Protein AF-A0A9C7SK88-F1 (afdb_monomer)

Nearest PDB structures (foldseek):
  8ahf-assembly1_B-2  TM=8.245E-01  e=4.253E-09  Bacillus anthracis
  9cm8-assembly1_B-2  TM=8.165E-01  e=3.991E-09  Paenibacillus alvei
  1o6c-assembly1_B  TM=8.095E-01  e=1.177E-08  Bacillus subtilis
  1o6c-assembly1_A  TM=8.159E-01  e=3.939E-08  Bacillus subtilis
  3ot5-assembly5_A  TM=7.969E-01  e=3.696E-08  Listeria monocytogenes EGD-e

Solvent-accessible surface area (backbone atoms only — not comparable to full-atom values): 7842 Å² total; per-residue (Å²): 87,42,34,38,38,40,29,43,67,70,48,42,66,70,42,43,63,57,54,40,52,32,58,77,67,71,46,67,66,44,39,32,29,58,23,58,52,86,64,80,53,61,61,56,29,57,75,62,74,48,80,77,64,78,38,71,72,41,76,64,56,88,70,82,44,72,68,51,43,52,54,48,51,51,50,50,52,53,49,38,74,77,37,37,53,68,79,52,72,62,58,63,80,24,36,28,39,23,48,56,41,43,70,50,22,39,48,39,47,51,47,23,53,78,52,61,31,44,75,45,66,46,76,67,87,82,79,77,90,34,74,76,48,58,65,67,43,60,76,72

Radius of gyration: 14.59 Å; Cα contacts (8 Å, |Δi|>4): 228; chains: 1; bounding box: 39×32×34 Å

Structure (mmCIF, N/CA/C/O backbone):
data_AF-A0A9C7SK88-F1
#
_entry.id   AF-A0A9C7SK88-F1
#
loop_
_atom_site.group_PDB
_atom_site.id
_atom_site.type_symbol
_atom_site.label_atom_id
_atom_site.label_alt_id
_atom_site.label_comp_id
_atom_site.label_asym_id
_atom_site.label_entity_id
_atom_site.label_seq_id
_atom_site.pdbx_PDB_ins_code
_atom_site.Cartn_x
_atom_site.Cartn_y
_atom_site.Cartn_z
_atom_site.occupancy
_atom_site.B_iso_or_equiv
_atom_site.auth_seq_id
_atom_site.auth_comp_id
_atom_site.auth_asym_id
_atom_site.auth_atom_id
_atom_site.pdbx_PDB_model_num
ATOM 1 N N . MET A 1 1 ? -14.398 -1.101 3.594 1.00 94.12 1 MET A N 1
ATOM 2 C CA . MET A 1 1 ? -13.850 -0.408 2.407 1.00 94.12 1 MET A CA 1
ATOM 3 C C . MET A 1 1 ? -12.529 -1.063 2.015 1.00 94.12 1 MET A C 1
ATOM 5 O O . MET A 1 1 ? -11.960 -1.799 2.821 1.00 94.12 1 MET A O 1
ATOM 9 N N . ILE A 1 2 ? -12.060 -0.867 0.782 1.00 98.00 2 ILE A N 1
ATOM 10 C CA . ILE A 1 2 ? -10.720 -1.305 0.365 1.00 98.00 2 ILE A CA 1
ATOM 11 C C . ILE A 1 2 ? -9.770 -0.109 0.464 1.00 98.00 2 ILE A C 1
ATOM 13 O O . ILE A 1 2 ? -10.035 0.933 -0.118 1.00 98.00 2 ILE A O 1
ATOM 17 N N . HIS A 1 3 ? -8.663 -0.243 1.186 1.00 98.31 3 HIS A N 1
ATOM 18 C CA . HIS A 1 3 ? -7.639 0.794 1.300 1.00 98.31 3 HIS A CA 1
ATOM 19 C C . HIS A 1 3 ? -6.403 0.352 0.529 1.00 98.31 3 HIS A C 1
ATOM 21 O O . HIS A 1 3 ? -5.794 -0.650 0.883 1.00 98.31 3 HIS A O 1
ATOM 27 N N . VAL A 1 4 ? -6.027 1.064 -0.524 1.00 98.19 4 VAL A N 1
ATOM 28 C CA . VAL A 1 4 ? -4.904 0.677 -1.383 1.00 98.19 4 VAL A CA 1
ATOM 29 C C . VAL A 1 4 ? -3.718 1.573 -1.071 1.00 98.19 4 VAL A C 1
ATOM 31 O O . VAL A 1 4 ? -3.793 2.781 -1.276 1.00 98.19 4 VAL A O 1
ATOM 34 N N . VAL A 1 5 ? -2.633 0.992 -0.555 1.00 97.19 5 VAL A N 1
ATOM 35 C CA . VAL A 1 5 ? -1.418 1.734 -0.191 1.00 97.19 5 VAL A CA 1
ATOM 36 C C . VAL A 1 5 ? -0.365 1.550 -1.278 1.00 97.19 5 VAL A C 1
ATOM 38 O O . VAL A 1 5 ? 0.061 0.429 -1.555 1.00 97.19 5 VAL A O 1
ATOM 41 N N . ILE A 1 6 ? 0.068 2.654 -1.884 1.00 94.88 6 ILE A N 1
ATOM 42 C CA . ILE A 1 6 ? 1.053 2.673 -2.974 1.00 94.88 6 ILE A CA 1
ATOM 43 C C . ILE A 1 6 ? 2.113 3.720 -2.640 1.00 94.88 6 ILE A C 1
ATOM 45 O O . ILE A 1 6 ? 1.791 4.809 -2.170 1.00 94.88 6 ILE A O 1
ATOM 49 N N . GLY A 1 7 ? 3.382 3.395 -2.867 1.00 89.88 7 GLY A N 1
ATOM 50 C CA . GLY A 1 7 ? 4.479 4.333 -2.645 1.00 89.88 7 GLY A CA 1
ATOM 51 C C . GLY A 1 7 ? 5.321 4.652 -3.862 1.00 89.88 7 GLY A C 1
ATOM 52 O O . GLY A 1 7 ? 5.903 5.729 -3.910 1.00 89.88 7 GLY A O 1
ATOM 53 N N . THR A 1 8 ? 5.392 3.754 -4.847 1.00 88.38 8 THR A N 1
ATOM 54 C CA . THR A 1 8 ? 6.262 3.931 -6.016 1.00 88.38 8 THR A CA 1
ATOM 55 C C . THR A 1 8 ? 5.489 3.890 -7.325 1.00 88.38 8 THR A C 1
ATOM 57 O O . THR A 1 8 ? 4.404 3.315 -7.430 1.00 88.38 8 THR A O 1
ATOM 60 N N . LYS A 1 9 ? 6.061 4.495 -8.370 1.00 89.88 9 LYS A N 1
ATOM 61 C CA . LYS A 1 9 ? 5.498 4.453 -9.725 1.00 89.88 9 LYS A CA 1
ATOM 62 C C . LYS A 1 9 ? 5.308 3.016 -10.223 1.00 89.88 9 LYS A C 1
ATOM 64 O O . LYS A 1 9 ? 4.284 2.715 -10.822 1.00 89.88 9 LYS A O 1
ATOM 69 N N . ALA A 1 10 ? 6.265 2.128 -9.945 1.00 90.25 10 ALA A N 1
ATOM 70 C CA . ALA A 1 10 ? 6.185 0.721 -10.336 1.00 90.25 10 ALA A CA 1
ATOM 71 C C . ALA A 1 10 ? 5.005 0.004 -9.660 1.00 90.25 10 ALA A C 1
ATOM 73 O O . ALA A 1 10 ? 4.272 -0.725 -10.327 1.00 90.25 10 ALA A O 1
ATOM 74 N N . GLN A 1 11 ? 4.772 0.269 -8.368 1.00 93.88 11 GLN A N 1
ATOM 75 C CA . GLN A 1 11 ? 3.580 -0.229 -7.680 1.00 93.88 11 GLN A CA 1
ATOM 76 C C . GLN A 1 11 ? 2.301 0.339 -8.305 1.00 93.88 11 GLN A C 1
ATOM 78 O O . GLN A 1 11 ? 1.362 -0.418 -8.525 1.00 93.88 11 GLN A O 1
ATOM 83 N N . LEU A 1 12 ? 2.263 1.636 -8.642 1.00 93.94 12 LEU A N 1
ATOM 84 C CA . LEU A 1 12 ? 1.090 2.240 -9.281 1.00 93.94 12 LEU A CA 1
ATOM 85 C C . LEU A 1 12 ? 0.780 1.596 -10.634 1.00 93.94 12 LEU A C 1
ATOM 87 O O . LEU A 1 12 ? -0.367 1.256 -10.875 1.00 93.94 12 LEU A O 1
ATOM 91 N N . ILE A 1 13 ? 1.780 1.373 -11.491 1.00 93.88 13 ILE A N 1
ATOM 92 C CA . ILE A 1 13 ? 1.583 0.721 -12.799 1.00 93.88 13 ILE A CA 1
ATOM 93 C C . ILE A 1 13 ? 0.938 -0.661 -12.630 1.00 93.88 13 ILE A C 1
ATOM 95 O O . ILE A 1 13 ? 0.006 -0.996 -13.358 1.00 93.88 13 ILE A O 1
ATOM 99 N N . LYS A 1 14 ? 1.405 -1.454 -11.657 1.00 95.62 14 LYS A N 1
ATOM 100 C CA . LYS A 1 14 ? 0.885 -2.806 -11.402 1.00 95.62 14 LYS A CA 1
ATOM 101 C C . LYS A 1 14 ? -0.475 -2.809 -10.689 1.00 95.62 14 LYS A C 1
ATOM 103 O O . LYS A 1 14 ? -1.283 -3.702 -10.925 1.00 95.62 14 LYS A O 1
ATOM 108 N N . MET A 1 15 ? -0.756 -1.805 -9.856 1.00 97.19 15 MET A N 1
ATOM 109 C CA . MET A 1 15 ? -2.018 -1.682 -9.114 1.00 97.19 15 MET A CA 1
ATOM 110 C C . MET A 1 15 ? -3.105 -0.899 -9.862 1.00 97.19 15 MET A C 1
ATOM 112 O O . MET A 1 15 ? -4.279 -1.033 -9.522 1.00 97.19 15 MET A O 1
ATOM 116 N N . ALA A 1 16 ? -2.760 -0.116 -10.888 1.00 96.19 16 ALA A N 1
ATOM 117 C CA . ALA A 1 16 ? -3.709 0.687 -11.660 1.00 96.19 16 ALA A CA 1
ATOM 118 C C . ALA A 1 16 ? -4.858 -0.140 -12.272 1.00 96.19 16 ALA A C 1
ATOM 120 O O . ALA A 1 16 ? -6.003 0.293 -12.145 1.00 96.19 16 ALA A O 1
ATOM 121 N N . PRO A 1 17 ? -4.634 -1.348 -12.833 1.00 96.69 17 PRO A N 1
ATOM 122 C CA . PRO A 1 17 ? -5.735 -2.202 -13.278 1.00 96.69 17 PRO A CA 1
ATOM 123 C C . PRO A 1 17 ? -6.701 -2.574 -12.145 1.00 96.69 17 PRO A C 1
ATOM 125 O O . PRO A 1 17 ? -7.911 -2.582 -12.353 1.00 96.69 17 PRO A O 1
ATOM 128 N N . ILE A 1 18 ? -6.193 -2.842 -10.935 1.00 97.38 18 ILE A N 1
ATOM 129 C CA . ILE A 1 18 ? -7.033 -3.159 -9.770 1.00 97.38 18 ILE A CA 1
ATOM 130 C C . ILE A 1 18 ? -7.880 -1.941 -9.395 1.00 97.38 18 ILE A C 1
ATOM 132 O O . ILE A 1 18 ? -9.093 -2.074 -9.268 1.00 97.38 18 ILE A O 1
ATOM 136 N N . LEU A 1 19 ? -7.268 -0.758 -9.275 1.00 97.81 19 LEU A N 1
ATOM 137 C CA . LEU A 1 19 ? -7.990 0.488 -8.988 1.00 97.81 19 LEU A CA 1
ATOM 138 C C . LEU A 1 19 ? -9.073 0.768 -10.036 1.00 97.81 19 LEU A C 1
ATOM 140 O O . LEU A 1 19 ? -10.208 1.082 -9.684 1.00 97.81 19 LEU A O 1
ATOM 144 N N . TYR A 1 20 ? -8.749 0.568 -11.314 1.00 97.06 20 TYR A N 1
ATOM 145 C CA . TYR A 1 20 ? -9.688 0.739 -12.417 1.00 97.06 20 TYR A CA 1
ATOM 146 C C . TYR A 1 20 ? -10.903 -0.181 -12.272 1.00 97.06 20 TYR A C 1
ATOM 148 O O . TYR A 1 20 ? -12.036 0.288 -12.360 1.00 97.06 20 TYR A O 1
ATOM 156 N N . TYR A 1 21 ? -10.700 -1.471 -11.985 1.00 97.06 21 TYR A N 1
ATOM 157 C CA . TYR A 1 21 ? -11.815 -2.403 -11.794 1.00 97.06 21 TYR A CA 1
ATOM 158 C C . TYR A 1 21 ? -12.638 -2.108 -10.535 1.00 97.06 21 TYR A C 1
ATOM 160 O O . TYR A 1 21 ? -13.857 -2.278 -10.567 1.00 97.06 21 TYR A O 1
ATOM 168 N N . LEU A 1 22 ? -12.017 -1.625 -9.452 1.00 97.38 22 LEU A N 1
ATOM 169 C CA . LEU A 1 22 ? -12.754 -1.153 -8.275 1.00 97.38 22 LEU A CA 1
ATOM 170 C C . LEU A 1 22 ? -13.643 0.048 -8.628 1.00 97.38 22 LEU A C 1
ATOM 172 O O . LEU A 1 22 ? -14.821 0.054 -8.272 1.00 97.38 22 LEU A O 1
ATOM 176 N N . GLN A 1 23 ? -13.116 1.008 -9.395 1.00 95.88 23 GLN A N 1
ATOM 177 C CA . GLN A 1 23 ? -13.864 2.173 -9.869 1.00 95.88 23 GLN A CA 1
ATOM 178 C C . GLN A 1 23 ? -15.025 1.773 -10.795 1.00 95.88 23 GLN A C 1
ATOM 180 O O . GLN A 1 23 ? -16.162 2.168 -10.554 1.00 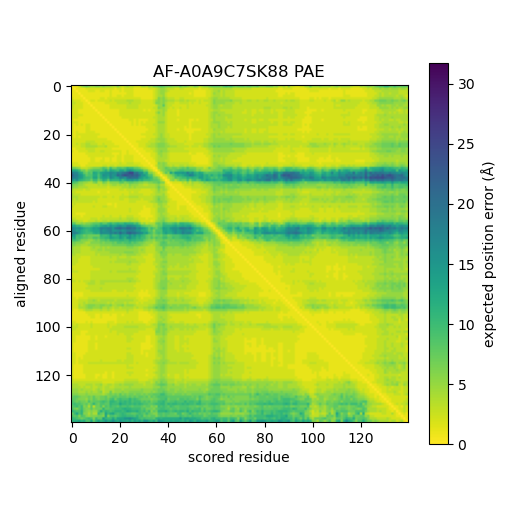95.88 23 GLN A O 1
ATOM 185 N N . GLN A 1 24 ? -14.771 0.950 -11.821 1.00 96.44 24 GLN A N 1
ATOM 186 C CA . G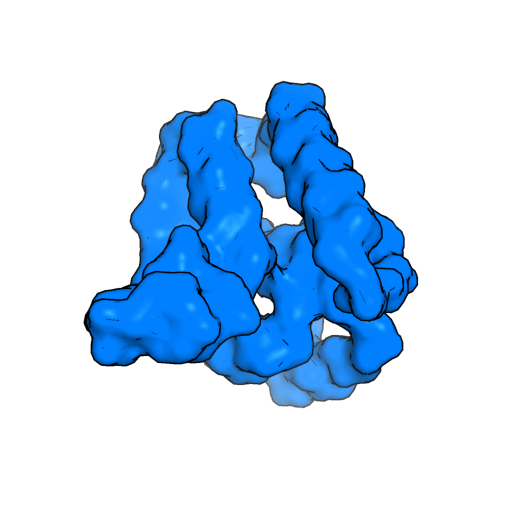LN A 1 24 ? -15.809 0.481 -12.754 1.00 96.44 24 GLN A CA 1
ATOM 187 C C . GLN A 1 24 ? -16.897 -0.345 -12.055 1.00 96.44 24 GLN A C 1
ATOM 189 O O . GLN A 1 24 ? -18.069 -0.274 -12.418 1.00 96.44 24 GLN A O 1
ATOM 194 N N . GLY A 1 25 ? -16.519 -1.116 -11.034 1.00 96.94 25 GLY A N 1
ATOM 195 C CA . GLY A 1 25 ? -17.443 -1.910 -10.229 1.00 96.94 25 GLY A CA 1
ATOM 196 C C . GLY A 1 25 ? -18.236 -1.112 -9.191 1.00 96.94 25 GLY A C 1
ATOM 197 O O . GLY A 1 25 ? -19.012 -1.720 -8.458 1.00 96.94 25 GLY A O 1
ATOM 198 N N . ASN A 1 26 ? -18.044 0.211 -9.086 1.00 96.00 26 ASN A N 1
ATOM 199 C CA . ASN A 1 26 ? -18.571 1.045 -7.997 1.00 96.00 26 ASN A CA 1
ATOM 200 C C . ASN A 1 26 ? -18.232 0.492 -6.597 1.00 96.00 26 ASN A C 1
ATOM 202 O O . ASN A 1 26 ? -19.008 0.632 -5.649 1.00 96.00 26 ASN A O 1
ATOM 206 N N . ILE A 1 27 ? -17.073 -0.158 -6.459 1.00 96.81 27 ILE A N 1
ATOM 207 C CA . ILE A 1 27 ? -16.584 -0.664 -5.179 1.00 96.81 27 ILE A CA 1
ATOM 208 C C . ILE A 1 27 ? -15.801 0.470 -4.512 1.00 96.81 27 ILE A C 1
ATOM 210 O O . ILE A 1 27 ? -14.766 0.879 -5.042 1.00 96.81 27 ILE A O 1
ATOM 214 N N . PRO A 1 28 ? -16.243 0.981 -3.350 1.00 94.62 28 PRO A N 1
ATOM 215 C CA . PRO A 1 28 ? -15.576 2.100 -2.707 1.00 94.62 28 PRO A CA 1
ATOM 216 C C . PRO A 1 28 ? -14.173 1.695 -2.255 1.00 94.62 28 PRO A C 1
ATOM 218 O O . PRO A 1 28 ? -13.994 0.724 -1.501 1.00 94.62 28 PRO A O 1
ATOM 221 N N . TYR A 1 29 ? -13.187 2.476 -2.683 1.00 97.81 29 TYR A N 1
ATOM 222 C CA . TYR A 1 29 ? -11.810 2.342 -2.249 1.00 97.81 29 TYR A CA 1
ATOM 223 C C . TYR A 1 29 ? -11.229 3.690 -1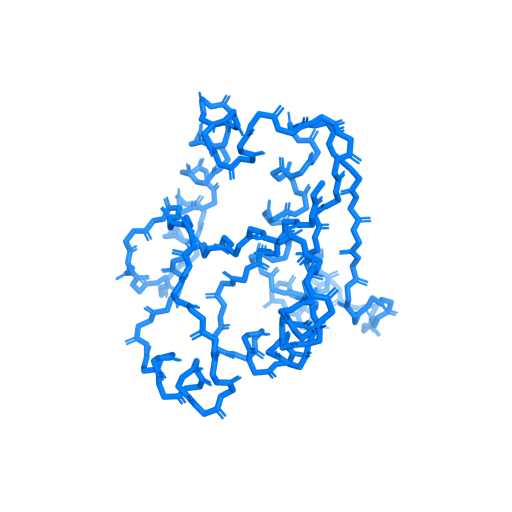.830 1.00 97.81 29 TYR A C 1
ATOM 225 O O . TYR A 1 29 ? -11.727 4.743 -2.209 1.00 97.81 29 TYR A O 1
ATOM 233 N N . ASN A 1 30 ? -10.186 3.619 -1.014 1.00 97.69 30 ASN A N 1
ATOM 234 C CA . ASN A 1 30 ? -9.408 4.751 -0.539 1.00 97.69 30 ASN A CA 1
ATOM 235 C C . ASN A 1 30 ? -7.957 4.532 -0.976 1.00 97.69 30 ASN A C 1
ATOM 237 O O . ASN A 1 30 ? -7.305 3.579 -0.537 1.00 97.69 30 ASN A O 1
ATOM 241 N N . TYR A 1 31 ? -7.479 5.380 -1.877 1.00 96.75 31 TYR A N 1
ATOM 242 C CA . TYR A 1 31 ? -6.124 5.365 -2.397 1.00 96.75 31 TYR A CA 1
ATOM 243 C C . TYR A 1 31 ? -5.199 6.207 -1.506 1.00 96.75 31 TYR A C 1
ATOM 245 O O . TYR A 1 31 ? -5.261 7.434 -1.465 1.00 96.75 31 TYR A O 1
ATOM 253 N N . ILE A 1 32 ? -4.281 5.527 -0.818 1.00 96.12 32 ILE A N 1
ATOM 254 C CA . ILE A 1 32 ? -3.309 6.116 0.099 1.00 96.12 32 ILE A CA 1
ATOM 255 C C . ILE A 1 32 ? -1.915 6.089 -0.538 1.00 96.12 32 ILE A C 1
ATOM 257 O O . ILE A 1 32 ? -1.367 5.029 -0.844 1.00 96.12 32 ILE A O 1
ATOM 261 N N . SER A 1 33 ? -1.303 7.262 -0.672 1.00 93.25 33 SER A N 1
ATOM 262 C CA . SER A 1 33 ? 0.080 7.422 -1.115 1.00 93.25 33 SER A CA 1
ATOM 263 C C . SER A 1 33 ? 1.036 7.556 0.071 1.00 93.25 33 SER A C 1
ATOM 265 O O . SER A 1 33 ? 0.822 8.371 0.976 1.00 93.25 33 SER A O 1
ATOM 267 N N . THR A 1 34 ? 2.133 6.792 0.068 1.00 89.62 34 THR A N 1
ATOM 268 C CA . THR A 1 34 ? 3.212 6.950 1.065 1.00 89.62 34 THR A CA 1
ATOM 269 C C . THR A 1 34 ? 4.147 8.125 0.759 1.00 89.62 34 THR A C 1
ATOM 271 O O . THR A 1 34 ? 4.933 8.529 1.621 1.00 89.62 34 THR A O 1
ATOM 274 N N . GLY A 1 35 ? 4.013 8.726 -0.428 1.00 77.81 35 GLY A N 1
ATOM 275 C CA . GLY A 1 35 ? 4.730 9.936 -0.816 1.00 77.81 35 GLY A CA 1
ATOM 276 C C . GLY A 1 35 ? 6.137 9.711 -1.373 1.00 77.81 35 GLY A C 1
ATOM 277 O O . GLY A 1 35 ? 6.896 10.666 -1.408 1.00 77.81 35 GLY A O 1
ATOM 278 N N . GLN A 1 36 ? 6.523 8.513 -1.839 1.00 66.88 36 GLN A N 1
ATOM 279 C CA . GLN A 1 36 ? 7.836 8.330 -2.505 1.00 66.88 36 GLN A CA 1
ATOM 280 C C . GLN A 1 36 ? 7.823 8.712 -4.002 1.00 66.88 36 GLN A C 1
ATOM 282 O O . GLN A 1 36 ? 8.698 8.305 -4.765 1.00 66.88 36 GLN A O 1
ATOM 287 N N . HIS A 1 37 ? 6.834 9.485 -4.455 1.00 65.12 37 HIS A N 1
ATOM 288 C CA . HIS A 1 37 ? 6.662 9.812 -5.869 1.00 65.12 37 HIS A CA 1
ATOM 289 C C . HIS A 1 37 ? 7.214 11.205 -6.192 1.00 65.12 37 HIS A C 1
ATOM 291 O O . HIS A 1 37 ? 6.566 12.206 -5.907 1.00 65.12 37 HIS A O 1
ATOM 297 N N . LYS A 1 38 ? 8.386 11.267 -6.836 1.00 54.25 38 LYS A N 1
ATOM 298 C CA . LYS A 1 38 ? 8.898 12.493 -7.483 1.00 54.25 38 LYS A CA 1
ATOM 299 C C . LYS A 1 38 ? 8.535 12.615 -8.968 1.00 54.25 38 LYS A C 1
ATOM 301 O O . LYS A 1 38 ? 8.687 13.682 -9.554 1.00 54.25 38 LYS A O 1
ATOM 306 N N . GLU A 1 39 ? 8.111 11.518 -9.591 1.00 60.56 39 GLU A N 1
ATOM 307 C CA . GLU A 1 39 ? 7.844 11.438 -11.030 1.00 60.56 39 GLU A CA 1
ATOM 308 C C . GLU A 1 39 ? 6.369 11.669 -11.381 1.00 60.56 39 GLU A C 1
ATOM 310 O O . GLU A 1 39 ? 5.495 11.547 -10.524 1.00 60.56 39 GLU A O 1
ATOM 315 N N . LYS A 1 40 ? 6.100 11.924 -12.673 1.00 66.00 40 LYS A N 1
ATOM 316 C CA . LYS A 1 40 ? 4.767 12.074 -13.279 1.00 66.00 40 LYS A CA 1
ATOM 317 C C . LYS A 1 40 ? 3.911 10.805 -13.133 1.00 66.00 40 LYS A C 1
ATOM 319 O O . LYS A 1 40 ? 3.755 10.028 -14.074 1.00 66.00 40 LYS A O 1
ATOM 324 N N . ILE A 1 41 ? 3.365 10.570 -11.944 1.00 81.31 41 ILE A N 1
ATOM 325 C CA . ILE A 1 41 ? 2.302 9.578 -11.733 1.00 81.31 41 ILE A CA 1
ATOM 326 C C . ILE A 1 41 ? 0.986 10.033 -12.365 1.00 81.31 41 ILE A C 1
ATOM 328 O O . ILE A 1 41 ? 0.172 9.187 -12.724 1.00 81.31 41 ILE A O 1
ATOM 332 N N . ASP A 1 42 ? 0.830 11.341 -12.577 1.00 84.12 42 ASP A N 1
ATOM 333 C CA . ASP A 1 42 ? -0.337 11.956 -13.209 1.00 84.12 42 ASP A CA 1
ATOM 334 C C . ASP A 1 42 ? -0.625 11.365 -14.588 1.00 84.12 42 ASP A C 1
ATOM 336 O O . ASP A 1 42 ? -1.779 11.089 -14.896 1.00 84.12 42 ASP A O 1
ATOM 340 N N . ASP A 1 43 ? 0.413 11.083 -15.382 1.00 86.88 43 ASP A N 1
ATOM 341 C CA . ASP A 1 43 ? 0.252 10.473 -16.705 1.00 86.88 43 ASP A CA 1
ATOM 342 C C . ASP A 1 43 ? -0.345 9.059 -16.592 1.00 86.88 43 ASP A C 1
ATOM 344 O O . ASP A 1 43 ? -1.210 8.674 -17.375 1.00 86.88 43 ASP A O 1
ATOM 348 N N . ILE A 1 44 ? 0.082 8.276 -15.592 1.00 88.94 44 ILE A N 1
ATOM 349 C CA . ILE A 1 44 ? -0.451 6.927 -15.357 1.00 88.94 44 ILE A CA 1
ATOM 350 C C . ILE A 1 44 ? -1.899 7.021 -14.878 1.00 88.94 44 ILE A C 1
ATOM 352 O O . ILE A 1 44 ? -2.761 6.328 -15.412 1.00 88.94 44 ILE A O 1
ATOM 356 N N . LEU A 1 45 ? -2.182 7.891 -13.907 1.00 91.94 45 LEU A N 1
ATOM 357 C CA . LEU A 1 45 ? -3.538 8.089 -13.398 1.00 91.94 45 LEU A CA 1
ATOM 358 C C . LEU A 1 45 ? -4.484 8.542 -14.516 1.00 91.94 45 LEU A C 1
ATOM 360 O O . LEU A 1 45 ? -5.545 7.948 -14.688 1.00 91.94 45 LEU A O 1
ATOM 364 N N . ALA A 1 46 ? -4.067 9.508 -15.337 1.00 91.44 46 ALA A N 1
ATOM 365 C CA . ALA A 1 46 ? -4.839 9.998 -16.473 1.00 91.44 46 ALA A CA 1
ATOM 366 C C . ALA A 1 46 ? -5.097 8.902 -17.518 1.00 91.44 46 ALA A C 1
ATOM 368 O O . ALA A 1 46 ? -6.235 8.732 -17.950 1.00 91.44 46 ALA A O 1
ATOM 369 N N . ASN A 1 47 ? -4.079 8.111 -17.874 1.00 91.12 47 ASN A N 1
ATOM 370 C CA . ASN A 1 47 ? -4.218 7.024 -18.848 1.00 91.12 47 ASN A CA 1
ATOM 371 C C . ASN A 1 47 ? -5.208 5.941 -18.398 1.00 91.12 47 ASN A C 1
ATOM 373 O O . ASN A 1 47 ? -5.901 5.361 -19.231 1.00 91.12 47 ASN A O 1
ATOM 377 N N . PHE A 1 48 ? -5.287 5.672 -17.092 1.00 90.81 48 PHE A N 1
ATOM 378 C CA . PHE A 1 48 ? -6.244 4.721 -16.521 1.00 90.81 48 PHE A CA 1
ATOM 379 C C . PHE A 1 48 ? -7.570 5.374 -16.088 1.00 90.81 48 PHE A C 1
ATOM 381 O O . PHE A 1 48 ? -8.463 4.671 -15.617 1.00 90.81 48 PHE A O 1
ATOM 388 N N . GLY A 1 49 ? -7.725 6.695 -16.237 1.00 93.56 49 GLY A N 1
ATOM 389 C CA . GLY A 1 49 ? -8.907 7.429 -15.774 1.00 93.56 49 GLY A CA 1
ATOM 390 C C . GLY A 1 49 ? -9.124 7.345 -14.258 1.00 93.56 49 GLY A C 1
ATOM 391 O O . GLY A 1 49 ? -10.267 7.275 -13.805 1.00 93.56 49 GLY A O 1
ATOM 392 N N . LEU A 1 50 ? -8.037 7.292 -13.487 1.00 94.94 50 LE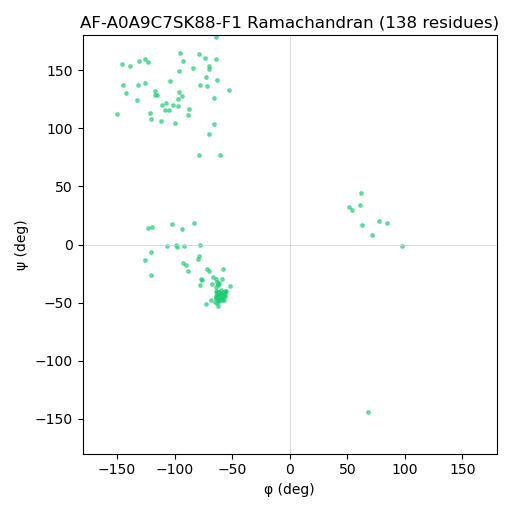U A N 1
ATOM 393 C CA . LEU A 1 50 ? -8.034 7.189 -12.028 1.00 94.94 50 LEU A CA 1
ATOM 394 C C . LEU A 1 50 ? -7.882 8.565 -11.382 1.00 94.94 50 LEU A C 1
ATOM 396 O O . LEU A 1 50 ? -7.217 9.455 -11.914 1.00 94.94 50 LEU A O 1
ATOM 400 N N . HIS A 1 51 ? -8.470 8.726 -10.200 1.00 92.88 51 HIS A N 1
ATOM 401 C CA . HIS A 1 51 ? -8.309 9.934 -9.400 1.00 92.88 51 HIS A CA 1
ATOM 402 C C . HIS A 1 51 ? -6.974 9.956 -8.636 1.00 92.88 51 HIS A C 1
ATOM 404 O O . HIS A 1 51 ? -6.299 8.940 -8.458 1.00 92.88 51 HIS A O 1
ATOM 410 N N . GLN A 1 52 ? -6.608 11.150 -8.169 1.00 92.50 52 GLN A N 1
ATOM 411 C CA . GLN A 1 52 ? -5.458 11.368 -7.292 1.00 92.50 52 GLN A CA 1
ATOM 412 C C . GLN A 1 52 ? -5.640 10.665 -5.934 1.00 92.50 52 GLN A C 1
ATOM 414 O O . GLN A 1 52 ? -6.779 10.378 -5.558 1.00 92.50 52 GLN A O 1
ATOM 419 N N . PRO A 1 53 ? -4.553 10.403 -5.182 1.00 93.62 53 PRO A N 1
ATOM 420 C CA . PRO A 1 53 ? -4.651 9.800 -3.856 1.00 93.62 53 PRO A CA 1
ATOM 421 C C . PRO A 1 53 ? -5.620 10.562 -2.945 1.00 93.62 53 PRO A C 1
ATOM 423 O O . PRO A 1 53 ? -5.510 11.779 -2.802 1.00 93.62 53 PRO A O 1
ATOM 426 N N . ASP A 1 54 ? -6.512 9.837 -2.271 1.00 94.88 54 ASP A N 1
ATOM 427 C CA . ASP A 1 54 ? -7.399 10.386 -1.240 1.00 94.88 54 ASP A CA 1
ATOM 428 C C . ASP A 1 54 ? -6.607 10.839 -0.008 1.00 94.88 54 ASP A C 1
ATOM 430 O O . ASP A 1 54 ? -7.013 11.747 0.721 1.00 94.88 54 ASP A O 1
ATOM 434 N N . TYR A 1 55 ? -5.452 10.207 0.233 1.00 92.94 55 TYR A N 1
ATOM 435 C CA . TYR A 1 55 ? -4.576 10.545 1.345 1.00 92.94 55 TYR A CA 1
ATOM 436 C C . TYR A 1 55 ? -3.095 10.459 0.977 1.00 92.94 55 TYR A C 1
ATOM 438 O O . TYR A 1 55 ? -2.620 9.424 0.517 1.00 92.94 55 TYR A O 1
ATOM 446 N N . ALA A 1 56 ? -2.326 11.506 1.285 1.00 90.88 56 ALA A N 1
ATOM 447 C CA . ALA A 1 56 ? -0.866 11.507 1.177 1.00 90.88 56 ALA A CA 1
ATOM 448 C C . ALA A 1 56 ? -0.204 11.559 2.568 1.00 90.88 56 ALA A C 1
ATOM 450 O O . ALA A 1 56 ? -0.409 12.490 3.358 1.00 90.88 56 ALA A O 1
ATOM 451 N N . LEU A 1 57 ? 0.601 10.543 2.895 1.00 86.81 57 LEU A N 1
ATOM 452 C CA . LEU A 1 57 ? 1.238 10.396 4.213 1.00 86.81 57 LEU A CA 1
ATOM 453 C C . LEU A 1 57 ? 2.451 11.304 4.418 1.00 86.81 57 LEU A C 1
ATOM 455 O O . LEU A 1 57 ? 2.737 11.682 5.558 1.00 86.81 57 LEU A O 1
ATOM 459 N N . CYS A 1 58 ? 3.169 11.646 3.356 1.00 79.38 58 CYS A N 1
ATOM 460 C CA . CYS A 1 58 ? 4.311 12.554 3.369 1.00 79.38 58 CYS A CA 1
ATOM 461 C C . CYS A 1 58 ? 4.354 13.349 2.062 1.00 79.38 58 CYS A C 1
ATOM 463 O O . CYS A 1 58 ? 3.837 12.895 1.044 1.00 79.38 58 CYS A O 1
ATOM 465 N N . GLU A 1 59 ? 4.979 14.523 2.114 1.00 67.88 59 GLU A N 1
ATOM 466 C CA . GLU A 1 59 ? 5.402 15.244 0.914 1.00 67.88 59 GLU A CA 1
ATOM 467 C C . GLU A 1 59 ? 6.567 14.493 0.255 1.00 67.88 59 GLU A C 1
ATOM 469 O O . GLU A 1 59 ? 7.305 13.770 0.933 1.00 67.88 59 GLU A O 1
ATOM 474 N N . ALA A 1 60 ? 6.680 14.624 -1.067 1.00 59.59 60 ALA A N 1
ATOM 475 C CA . ALA A 1 60 ? 7.634 13.879 -1.873 1.00 59.59 60 ALA A CA 1
ATOM 476 C C . ALA A 1 60 ? 9.075 14.335 -1.621 1.00 59.59 60 ALA A C 1
ATOM 478 O O . ALA A 1 60 ? 9.559 15.276 -2.244 1.00 59.59 60 ALA A O 1
ATOM 479 N N . ASP A 1 61 ? 9.767 13.632 -0.728 1.00 61.66 61 ASP A N 1
ATOM 480 C CA . ASP A 1 61 ? 11.201 13.788 -0.505 1.00 61.66 61 ASP A CA 1
ATOM 481 C C . ASP A 1 61 ? 11.979 12.631 -1.135 1.00 61.66 61 ASP A C 1
ATOM 483 O O . ASP A 1 61 ? 11.594 11.464 -1.044 1.00 61.66 61 ASP A O 1
ATOM 487 N N . ASP A 1 62 ? 13.132 12.952 -1.724 1.00 60.28 62 ASP A N 1
ATOM 488 C CA . ASP A 1 62 ? 14.082 11.951 -2.203 1.00 60.28 62 ASP A CA 1
ATOM 489 C C . ASP A 1 62 ? 14.669 11.174 -1.021 1.00 60.28 62 ASP A C 1
ATOM 491 O O . ASP A 1 62 ? 15.568 11.641 -0.300 1.00 60.28 62 ASP A O 1
ATOM 495 N N . ILE A 1 63 ? 14.170 9.952 -0.844 1.00 71.88 63 ILE A N 1
ATOM 496 C CA . ILE A 1 63 ? 14.709 8.971 0.093 1.00 71.88 63 ILE A CA 1
ATOM 497 C C . ILE A 1 63 ? 15.941 8.334 -0.554 1.00 71.88 63 ILE A C 1
ATOM 499 O O . ILE A 1 63 ? 15.905 7.230 -1.084 1.00 71.88 63 ILE A O 1
ATOM 503 N N . THR A 1 64 ? 17.047 9.075 -0.535 1.00 73.81 64 THR A N 1
ATOM 504 C CA . THR A 1 64 ? 18.320 8.679 -1.163 1.00 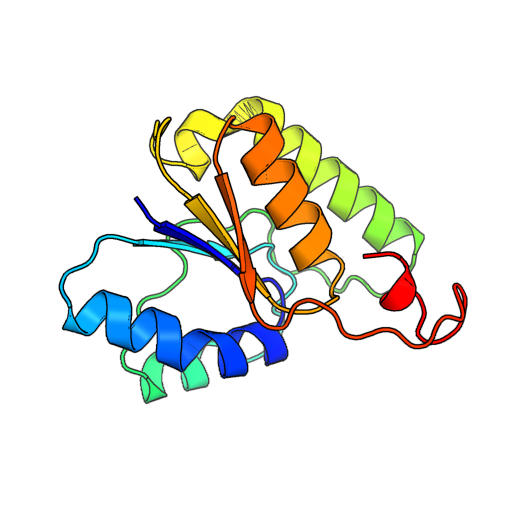73.81 64 THR A CA 1
ATOM 505 C C . THR A 1 64 ? 19.322 8.058 -0.195 1.00 73.81 64 THR A C 1
ATOM 507 O O . THR A 1 64 ? 20.407 7.661 -0.608 1.00 73.81 64 THR A O 1
ATOM 510 N N . SER A 1 65 ? 18.995 7.971 1.098 1.00 82.88 65 SER A N 1
ATOM 511 C CA . SER A 1 65 ? 19.865 7.360 2.107 1.00 82.88 65 SER A CA 1
ATOM 512 C C . SER A 1 65 ? 19.088 6.493 3.093 1.00 82.88 65 SER A C 1
ATOM 514 O O . SER A 1 65 ? 17.917 6.752 3.382 1.00 82.88 65 SER A O 1
ATOM 516 N N . ILE A 1 66 ? 19.770 5.499 3.671 1.00 82.81 66 ILE A N 1
ATOM 517 C CA . ILE A 1 66 ? 19.218 4.603 4.702 1.00 82.81 66 ILE A CA 1
ATOM 518 C C . ILE A 1 66 ? 18.695 5.409 5.900 1.00 82.81 66 ILE A C 1
ATOM 520 O O . ILE A 1 66 ? 17.616 5.134 6.418 1.00 82.81 66 ILE A O 1
ATOM 524 N N . GLN A 1 67 ? 19.410 6.458 6.316 1.00 85.62 67 GLN A N 1
ATOM 525 C CA . GLN A 1 67 ? 18.974 7.304 7.428 1.00 85.62 67 GLN A CA 1
ATOM 526 C C . GLN A 1 67 ? 17.654 8.023 7.116 1.00 85.62 67 GLN A C 1
ATOM 528 O O . GLN A 1 67 ? 16.750 8.037 7.952 1.00 85.62 67 GLN A O 1
ATOM 533 N N . LYS A 1 68 ? 17.511 8.587 5.908 1.00 85.31 68 LYS A N 1
ATOM 534 C CA . LYS A 1 68 ? 16.254 9.213 5.473 1.00 85.31 68 LYS A CA 1
ATOM 535 C C . LYS A 1 68 ? 15.124 8.195 5.395 1.00 85.31 68 LYS A C 1
ATOM 537 O O . LYS A 1 68 ? 14.020 8.494 5.836 1.00 85.31 68 LYS A O 1
ATOM 542 N N . MET A 1 69 ? 15.415 6.995 4.899 1.00 85.56 69 MET A N 1
ATOM 543 C CA . MET A 1 69 ? 14.461 5.891 4.819 1.00 85.56 69 MET A CA 1
ATOM 544 C C . MET A 1 69 ? 13.935 5.511 6.206 1.00 85.56 69 MET A C 1
ATOM 546 O O . MET A 1 69 ? 12.727 5.445 6.407 1.00 85.56 69 MET A O 1
ATOM 550 N N . MET A 1 70 ? 14.824 5.364 7.191 1.00 87.88 70 MET A N 1
ATOM 551 C CA . MET A 1 70 ? 14.446 5.075 8.577 1.00 87.88 70 MET A CA 1
ATOM 552 C C . MET A 1 70 ? 13.601 6.192 9.197 1.00 87.88 70 MET A C 1
ATOM 554 O O . MET A 1 70 ? 12.558 5.918 9.792 1.00 87.88 70 MET A O 1
ATOM 558 N N . MET A 1 71 ? 14.005 7.456 9.035 1.00 89.25 71 MET A N 1
ATOM 559 C CA . MET A 1 71 ? 13.228 8.596 9.541 1.00 89.25 71 MET A CA 1
ATOM 560 C C . MET A 1 71 ? 11.840 8.676 8.895 1.00 89.25 71 MET A C 1
ATOM 562 O O . MET A 1 71 ? 10.850 8.935 9.581 1.00 89.25 71 MET A O 1
ATOM 566 N N . TRP A 1 72 ? 11.758 8.420 7.591 1.00 89.94 72 TRP A N 1
ATOM 567 C CA . TRP A 1 72 ? 10.505 8.383 6.846 1.00 89.94 72 TRP A CA 1
ATOM 568 C C . TRP A 1 72 ? 9.580 7.259 7.334 1.00 89.94 72 TRP A C 1
ATOM 570 O O . TRP A 1 72 ? 8.413 7.521 7.634 1.00 89.94 72 TRP A O 1
ATOM 580 N N . SER A 1 73 ? 10.105 6.048 7.535 1.00 91.25 73 SER A N 1
ATOM 581 C CA . SER A 1 73 ? 9.356 4.922 8.107 1.00 91.25 73 SER A CA 1
ATOM 582 C C . SER A 1 73 ? 8.780 5.249 9.484 1.00 91.25 73 SER A C 1
ATOM 584 O O . SER A 1 73 ? 7.589 5.050 9.732 1.00 91.25 73 SER A O 1
ATOM 586 N N . VAL A 1 74 ? 9.600 5.822 10.373 1.00 92.50 74 VAL A N 1
ATOM 587 C CA . VAL A 1 74 ? 9.161 6.245 11.713 1.00 92.50 74 VAL A CA 1
ATOM 588 C C . VAL A 1 74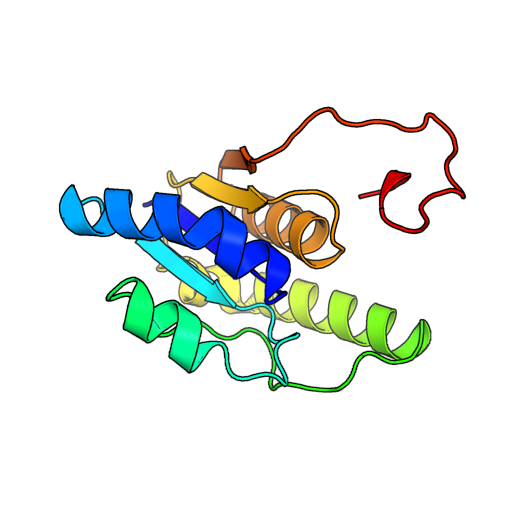 ? 8.066 7.310 11.621 1.00 92.50 74 VAL A C 1
ATOM 590 O O . VAL A 1 74 ? 7.062 7.223 12.333 1.00 92.50 74 VAL A O 1
ATOM 593 N N . LYS A 1 75 ? 8.209 8.285 10.714 1.00 92.06 75 LYS A N 1
ATOM 594 C CA . LYS A 1 75 ? 7.207 9.335 10.480 1.00 92.06 75 LYS A CA 1
ATOM 595 C C . LYS A 1 75 ? 5.872 8.750 10.018 1.00 92.06 75 LYS A C 1
ATOM 597 O O . LYS A 1 75 ? 4.835 9.143 10.556 1.00 92.06 75 LYS A O 1
ATOM 602 N N . ILE A 1 76 ? 5.878 7.793 9.086 1.00 93.25 76 ILE A N 1
ATOM 603 C CA . ILE A 1 76 ? 4.658 7.115 8.618 1.00 93.25 76 ILE A CA 1
ATOM 604 C C . ILE A 1 76 ? 3.973 6.363 9.758 1.00 93.25 76 ILE A C 1
ATOM 606 O O . ILE A 1 76 ? 2.767 6.531 9.970 1.00 93.25 76 ILE A O 1
ATOM 610 N N . ILE A 1 77 ? 4.725 5.572 10.525 1.00 95.00 77 ILE A N 1
ATOM 611 C CA . ILE A 1 77 ? 4.175 4.789 11.638 1.00 95.00 77 ILE A CA 1
ATOM 612 C C . ILE A 1 77 ? 3.564 5.722 12.688 1.00 95.00 77 ILE A C 1
ATOM 614 O O . ILE A 1 77 ? 2.413 5.542 13.092 1.00 95.00 77 ILE A O 1
ATOM 618 N N . TRP A 1 78 ? 4.290 6.766 13.088 1.00 94.69 78 TRP A N 1
ATOM 619 C CA . TRP A 1 78 ? 3.820 7.720 14.089 1.00 94.69 78 TRP A CA 1
ATOM 620 C C . TRP A 1 78 ? 2.579 8.490 13.626 1.00 94.69 78 TRP A C 1
ATOM 622 O O . TRP A 1 78 ? 1.612 8.626 14.384 1.00 94.69 78 TRP A O 1
ATOM 632 N N . ARG A 1 79 ? 2.558 8.939 12.362 1.00 93.75 79 ARG A N 1
ATOM 633 C CA . ARG A 1 79 ? 1.380 9.578 11.758 1.00 93.75 79 ARG A CA 1
ATOM 634 C C . ARG A 1 79 ? 0.194 8.622 11.758 1.00 93.75 79 ARG A C 1
ATOM 636 O O . ARG A 1 79 ? -0.903 9.033 12.123 1.00 93.75 79 ARG A O 1
ATOM 643 N N . THR A 1 80 ? 0.415 7.350 11.447 1.00 95.38 80 THR A N 1
ATOM 644 C CA . THR A 1 80 ? -0.644 6.338 11.454 1.00 95.38 80 THR A CA 1
ATOM 645 C C . THR A 1 80 ? -1.216 6.117 12.845 1.00 95.38 80 THR A C 1
ATOM 647 O O . THR A 1 80 ? -2.431 6.149 13.011 1.00 95.38 80 THR A O 1
ATOM 650 N N . ILE A 1 81 ? -0.379 5.990 13.875 1.00 96.12 81 ILE A N 1
ATOM 651 C CA . ILE A 1 81 ? -0.850 5.840 15.261 1.00 96.12 81 ILE A CA 1
ATOM 652 C C . ILE A 1 81 ? -1.765 7.006 15.664 1.00 96.12 81 ILE A C 1
ATOM 654 O O . ILE A 1 81 ? -2.829 6.780 16.241 1.00 96.12 81 ILE A O 1
ATOM 658 N N . ARG A 1 82 ? -1.388 8.248 15.328 1.00 96.19 82 ARG A N 1
ATOM 659 C CA . ARG A 1 82 ? -2.165 9.443 15.698 1.00 96.19 82 ARG A CA 1
ATOM 660 C C . ARG A 1 82 ? -3.396 9.671 14.823 1.00 96.19 82 ARG A C 1
ATOM 662 O O . ARG A 1 82 ? -4.403 10.164 15.322 1.00 96.19 82 ARG A O 1
ATOM 669 N N . LYS A 1 83 ? -3.316 9.339 13.533 1.00 95.81 83 LYS A N 1
ATOM 670 C CA . LYS A 1 83 ? -4.298 9.728 12.509 1.00 95.81 83 LYS A CA 1
ATOM 671 C C . LYS A 1 83 ? -4.978 8.555 11.803 1.00 95.81 83 LYS A C 1
ATOM 673 O O . LYS A 1 83 ? -5.637 8.770 10.795 1.00 95.81 83 LYS A O 1
ATOM 678 N N . LYS A 1 84 ? -4.904 7.323 12.316 1.00 95.25 84 LYS A N 1
ATOM 679 C CA . LYS A 1 84 ? -5.533 6.150 11.669 1.00 95.25 84 LYS A CA 1
ATOM 680 C C . LYS A 1 84 ? -7.016 6.331 11.337 1.00 95.25 84 LYS A C 1
ATOM 682 O O . LYS A 1 84 ? -7.451 5.872 10.293 1.00 95.25 84 LYS A O 1
ATOM 687 N N . LYS A 1 85 ? -7.785 7.033 12.180 1.00 94.94 85 LYS A N 1
ATOM 688 C CA . LYS A 1 85 ? -9.200 7.329 11.890 1.00 94.94 85 LYS A CA 1
ATOM 689 C C . LYS A 1 85 ? -9.370 8.226 10.659 1.00 94.94 85 LYS A C 1
ATOM 691 O O . LYS A 1 85 ? -10.318 8.034 9.919 1.00 94.94 85 LYS A O 1
ATOM 696 N N . GLU A 1 86 ? -8.467 9.180 10.452 1.00 95.94 86 GLU A N 1
ATOM 697 C CA . GLU A 1 86 ? -8.453 10.065 9.279 1.00 95.94 86 GLU A CA 1
ATOM 698 C C . GLU A 1 86 ? -8.001 9.282 8.038 1.00 95.94 86 GLU A C 1
ATOM 700 O O . GLU A 1 86 ? -8.714 9.245 7.045 1.00 95.94 86 GLU A O 1
ATOM 705 N N . ILE A 1 87 ? -6.870 8.574 8.143 1.00 96.31 87 ILE A N 1
ATOM 706 C CA . ILE A 1 87 ? -6.256 7.811 7.042 1.00 96.31 87 ILE A CA 1
ATOM 707 C C . ILE A 1 87 ? -7.201 6.735 6.501 1.00 96.31 87 ILE A C 1
ATOM 709 O O . ILE A 1 87 ? -7.319 6.574 5.293 1.00 96.31 87 ILE A O 1
ATOM 713 N N . PHE A 1 88 ? -7.871 5.999 7.391 1.00 97.12 88 PHE A N 1
ATOM 714 C CA . PHE A 1 88 ? -8.751 4.884 7.037 1.00 97.12 88 PHE A CA 1
ATOM 715 C C . PHE A 1 88 ? -10.239 5.249 7.107 1.00 97.12 88 PHE A C 1
ATOM 717 O O . PHE A 1 88 ? -11.079 4.361 7.183 1.00 97.12 88 PHE A O 1
ATOM 724 N N . CYS A 1 89 ? -10.588 6.540 7.112 1.00 96.06 89 CYS A N 1
ATOM 725 C CA . CYS A 1 89 ? -11.982 7.011 7.110 1.00 96.06 89 CYS A CA 1
ATOM 726 C C . CYS A 1 89 ? -12.854 6.423 8.244 1.00 96.06 89 CYS A C 1
ATOM 728 O O . CYS A 1 89 ? -14.058 6.235 8.090 1.00 96.06 89 CYS A O 1
ATOM 730 N N . GLY A 1 90 ? -12.250 6.095 9.388 1.00 94.75 90 GLY A N 1
ATOM 731 C CA . GLY A 1 90 ? -12.921 5.458 10.521 1.00 94.75 90 GLY A CA 1
ATOM 732 C C . GLY A 1 90 ? -13.309 3.990 10.309 1.00 94.75 90 GLY A C 1
ATOM 733 O O . GLY A 1 90 ? -13.986 3.439 11.180 1.00 94.75 90 GLY A O 1
ATOM 734 N N . ASP A 1 91 ? -12.880 3.363 9.210 1.00 96.00 91 ASP A N 1
ATOM 735 C CA . ASP A 1 91 ? -13.166 1.963 8.902 1.00 96.00 91 ASP A CA 1
ATOM 736 C C . ASP A 1 91 ? -12.551 1.023 9.956 1.00 96.00 91 ASP A C 1
ATOM 738 O O . ASP A 1 91 ? -11.453 1.251 10.473 1.00 96.00 91 ASP A O 1
ATOM 742 N N . LYS A 1 92 ? -13.296 -0.033 10.288 1.00 93.56 92 LYS A N 1
ATOM 743 C CA . LYS A 1 92 ? -12.926 -1.086 11.242 1.00 93.56 92 LYS A CA 1
ATOM 744 C C . LYS A 1 92 ? -13.015 -2.496 10.657 1.00 93.56 92 LYS A C 1
ATOM 746 O O . LYS A 1 92 ? -12.515 -3.425 11.281 1.00 93.56 92 LYS A O 1
ATOM 751 N N . GLU A 1 93 ? -13.650 -2.669 9.501 1.00 94.94 93 GLU A N 1
ATOM 752 C CA . GLU A 1 93 ? -13.909 -3.983 8.890 1.00 94.94 93 GLU A CA 1
ATOM 753 C C . GLU A 1 93 ? -13.282 -4.124 7.499 1.00 94.94 93 GLU A C 1
ATOM 755 O O . GLU A 1 93 ? -13.299 -5.204 6.904 1.00 94.94 93 GLU A O 1
ATOM 760 N N . GLY A 1 94 ? -12.713 -3.034 6.983 1.00 96.00 94 GLY A N 1
ATOM 761 C CA . GLY A 1 94 ? -12.021 -2.987 5.710 1.00 96.00 94 GLY A CA 1
ATOM 762 C C . GLY A 1 94 ? -10.757 -3.839 5.615 1.00 96.00 94 GLY A C 1
ATOM 763 O O . GLY A 1 94 ? -10.297 -4.509 6.548 1.00 96.00 94 GLY A O 1
ATOM 764 N N . ILE A 1 95 ? -10.182 -3.782 4.420 1.00 98.06 95 ILE A N 1
ATOM 765 C CA . ILE A 1 95 ? -8.942 -4.459 4.059 1.00 98.06 95 ILE A CA 1
ATOM 766 C C . ILE A 1 95 ? -7.953 -3.443 3.502 1.00 98.06 95 ILE A C 1
ATOM 768 O O . ILE A 1 95 ? -8.331 -2.566 2.729 1.00 98.06 95 ILE A O 1
ATOM 772 N N . VAL A 1 96 ? -6.688 -3.571 3.884 1.00 98.50 96 VAL A N 1
ATOM 773 C CA . VAL A 1 96 ? -5.580 -2.830 3.290 1.00 98.50 96 VAL A CA 1
ATOM 774 C C . VAL A 1 96 ? -4.912 -3.707 2.240 1.00 98.50 96 VAL A C 1
ATOM 776 O O . VAL A 1 96 ? -4.416 -4.785 2.565 1.00 98.50 96 VAL A O 1
ATOM 779 N N . LEU A 1 97 ? -4.905 -3.254 0.989 1.00 98.44 97 LEU A N 1
ATOM 780 C CA . LEU A 1 97 ? -4.168 -3.869 -0.105 1.00 98.44 97 LEU A CA 1
ATOM 781 C C . LEU A 1 97 ? -2.796 -3.213 -0.249 1.00 98.44 97 LEU A C 1
ATOM 783 O O . LEU A 1 97 ? -2.683 -1.991 -0.368 1.00 98.44 97 LEU A O 1
ATOM 787 N N . VAL A 1 98 ? -1.769 -4.054 -0.267 1.00 98.12 98 VAL A N 1
ATOM 788 C CA . VAL A 1 98 ? -0.368 -3.693 -0.506 1.00 98.12 98 VAL A CA 1
ATOM 789 C C . VAL A 1 98 ? 0.194 -4.541 -1.643 1.00 98.12 98 VAL A C 1
ATOM 791 O O . VAL A 1 98 ? -0.352 -5.602 -1.950 1.00 98.12 98 VAL A O 1
ATOM 794 N N . HIS A 1 99 ? 1.277 -4.087 -2.271 1.00 97.44 99 HIS A N 1
AT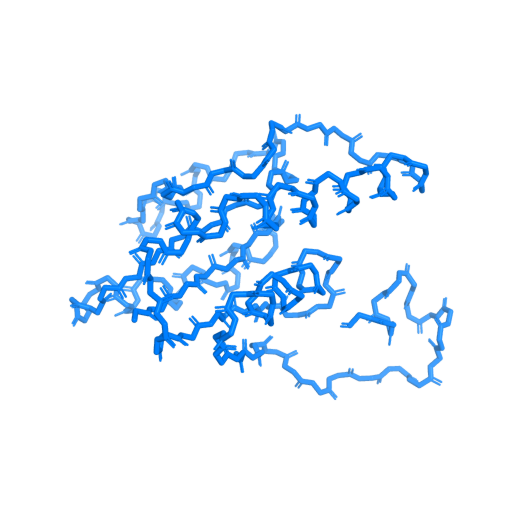OM 795 C CA . HIS A 1 99 ? 1.783 -4.689 -3.503 1.00 97.44 99 HIS A CA 1
ATOM 796 C C . HIS A 1 99 ? 3.292 -4.940 -3.484 1.00 97.44 99 HIS A C 1
ATOM 798 O O . HIS A 1 99 ? 4.069 -3.984 -3.396 1.00 97.44 99 HIS A O 1
ATOM 804 N N . GLY A 1 100 ? 3.703 -6.185 -3.728 1.00 94.81 100 GLY A N 1
ATOM 805 C CA . GLY A 1 100 ? 5.105 -6.559 -3.930 1.00 94.81 100 GLY A CA 1
ATOM 806 C C . GLY A 1 100 ? 5.941 -6.405 -2.663 1.00 94.81 100 GLY A C 1
ATOM 807 O O . GLY A 1 100 ? 5.439 -6.599 -1.565 1.00 94.81 100 GLY A O 1
ATOM 808 N N . ASP A 1 101 ? 7.190 -5.999 -2.805 1.00 93.31 101 ASP A N 1
ATOM 809 C CA . ASP A 1 101 ? 8.279 -6.147 -1.825 1.00 93.31 101 ASP A CA 1
ATOM 810 C C . ASP A 1 101 ? 8.937 -4.811 -1.435 1.00 93.31 101 ASP A C 1
ATOM 812 O O . ASP A 1 101 ? 9.999 -4.750 -0.820 1.00 93.31 101 ASP A O 1
ATOM 816 N N . THR A 1 102 ? 8.315 -3.683 -1.759 1.00 91.50 102 THR A N 1
ATOM 817 C CA . THR A 1 102 ? 8.881 -2.385 -1.375 1.00 91.50 102 THR A CA 1
ATOM 818 C C . THR A 1 102 ? 8.717 -2.122 0.124 1.00 91.50 102 THR A C 1
ATOM 820 O O . THR A 1 102 ? 7.787 -2.606 0.772 1.00 91.50 102 THR A O 1
ATOM 823 N N . LEU A 1 103 ? 9.513 -1.203 0.671 1.00 90.81 103 LEU A N 1
ATOM 824 C CA . LEU A 1 103 ? 9.298 -0.715 2.036 1.00 90.81 103 LEU A CA 1
ATOM 825 C C . LEU A 1 103 ? 7.904 -0.088 2.241 1.00 90.81 103 LEU A C 1
ATOM 827 O O . LEU A 1 103 ? 7.336 -0.172 3.329 1.00 90.81 103 LEU A O 1
ATOM 831 N N . SER A 1 104 ? 7.319 0.499 1.193 1.00 93.00 104 SER A N 1
ATOM 832 C CA . SER A 1 104 ? 5.934 0.987 1.224 1.00 93.00 104 SER A CA 1
ATOM 833 C C . SER A 1 104 ? 4.922 -0.144 1.436 1.00 93.00 104 SER A C 1
ATOM 835 O O . SER A 1 104 ? 3.916 0.073 2.109 1.00 93.00 104 SER A O 1
ATOM 837 N N . THR A 1 105 ? 5.199 -1.351 0.932 1.00 95.62 105 THR A N 1
ATOM 838 C CA . THR A 1 105 ? 4.396 -2.556 1.193 1.00 95.62 105 THR A CA 1
ATOM 839 C C . THR A 1 105 ? 4.415 -2.902 2.675 1.00 95.62 105 THR A C 1
ATOM 841 O O . THR A 1 105 ? 3.355 -2.997 3.298 1.00 95.62 105 THR A O 1
ATOM 844 N N . LEU A 1 106 ? 5.615 -3.021 3.251 1.00 95.50 106 LEU A N 1
ATOM 845 C CA . LEU A 1 106 ? 5.794 -3.348 4.663 1.00 95.50 106 LEU A CA 1
ATOM 846 C C . LEU A 1 106 ? 5.104 -2.311 5.557 1.00 95.50 106 LEU A C 1
ATOM 848 O O . LEU A 1 106 ? 4.341 -2.659 6.460 1.00 95.50 106 LEU A O 1
ATOM 852 N N . LEU A 1 107 ? 5.314 -1.022 5.277 1.00 95.50 107 LEU A N 1
ATOM 853 C CA . LEU A 1 107 ? 4.674 0.054 6.028 1.00 95.50 107 LEU A CA 1
ATOM 854 C C . LEU A 1 107 ? 3.155 0.033 5.871 1.00 95.50 107 LEU A C 1
ATOM 856 O O . LEU A 1 107 ? 2.462 0.122 6.879 1.00 95.50 107 LEU A O 1
ATOM 860 N N . GLY A 1 108 ? 2.619 -0.149 4.662 1.00 96.88 108 GLY A N 1
ATOM 861 C CA . GLY A 1 108 ? 1.176 -0.269 4.440 1.00 96.88 108 GLY A CA 1
ATOM 862 C C . GLY A 1 108 ? 0.550 -1.418 5.236 1.00 96.88 108 GLY A C 1
ATOM 863 O O . GLY A 1 108 ? -0.498 -1.243 5.865 1.00 96.88 108 GLY A O 1
ATOM 864 N N . ALA A 1 109 ? 1.230 -2.566 5.305 1.00 97.62 109 ALA A N 1
ATOM 865 C CA . ALA A 1 109 ? 0.794 -3.701 6.110 1.00 97.62 109 ALA A CA 1
ATOM 866 C C . ALA A 1 109 ? 0.799 -3.366 7.613 1.00 97.62 109 ALA A C 1
ATOM 868 O O . ALA A 1 109 ? -0.192 -3.608 8.309 1.00 97.62 109 ALA A O 1
ATOM 869 N N . ILE A 1 110 ? 1.870 -2.738 8.115 1.00 97.69 110 ILE A N 1
ATOM 870 C CA . ILE A 1 110 ? 1.957 -2.253 9.504 1.00 97.69 110 ILE A CA 1
ATOM 871 C C . ILE A 1 110 ? 0.832 -1.254 9.801 1.00 97.69 110 ILE A C 1
ATOM 873 O O . ILE A 1 110 ? 0.190 -1.337 10.850 1.00 97.69 110 ILE A O 1
ATOM 877 N N . MET A 1 111 ? 0.545 -0.335 8.877 1.00 97.56 111 MET A N 1
ATOM 878 C CA . MET A 1 111 ? -0.514 0.654 9.044 1.00 97.56 111 MET A CA 1
ATOM 879 C C . MET A 1 111 ? -1.888 0.001 9.206 1.00 97.56 111 MET A C 1
ATOM 881 O O . MET A 1 111 ? -2.625 0.346 10.134 1.00 97.56 111 MET A O 1
ATOM 885 N N . GLY A 1 112 ? -2.216 -0.966 8.344 1.00 97.38 112 GLY A N 1
ATOM 886 C CA . GLY A 1 112 ? -3.465 -1.720 8.445 1.00 97.38 112 GLY A CA 1
ATOM 887 C C . GLY A 1 112 ? -3.566 -2.496 9.757 1.00 97.38 112 GLY A C 1
ATOM 888 O O . GLY A 1 112 ? -4.601 -2.451 10.422 1.00 97.38 112 GLY A O 1
ATOM 889 N N . ARG A 1 113 ? -2.466 -3.109 10.213 1.00 97.50 113 ARG A N 1
ATOM 890 C CA . ARG A 1 113 ? -2.411 -3.782 11.521 1.00 97.50 113 ARG A CA 1
ATOM 891 C C . ARG A 1 113 ? -2.654 -2.823 12.690 1.00 97.50 113 ARG A C 1
ATOM 893 O O . ARG A 1 113 ? -3.444 -3.148 13.572 1.00 97.50 113 ARG A O 1
ATOM 900 N N . ILE A 1 114 ? -2.055 -1.629 12.684 1.00 97.06 114 ILE A N 1
ATOM 901 C CA . ILE A 1 114 ? -2.286 -0.576 13.699 1.00 97.06 114 ILE A CA 1
ATOM 902 C C . ILE A 1 114 ? -3.757 -0.113 13.713 1.00 97.06 114 ILE A C 1
ATOM 904 O O . ILE A 1 114 ? -4.303 0.261 14.763 1.00 97.06 114 ILE A O 1
ATOM 908 N N . ALA A 1 115 ? -4.408 -0.121 12.549 1.00 96.69 115 ALA A N 1
ATOM 909 C CA . ALA A 1 115 ? -5.823 0.198 12.398 1.00 96.69 115 ALA A CA 1
ATOM 910 C C . ALA A 1 115 ? -6.768 -0.957 12.773 1.00 96.69 115 ALA A C 1
ATOM 912 O O . ALA A 1 115 ? -7.951 -0.705 12.976 1.00 96.69 115 ALA A O 1
ATOM 913 N N . GLY A 1 116 ? -6.258 -2.181 12.947 1.00 96.62 116 GLY A N 1
ATOM 914 C CA . GLY A 1 116 ? -7.073 -3.371 13.204 1.00 96.62 116 GLY A CA 1
ATOM 915 C C . GLY A 1 116 ? -7.748 -3.933 11.948 1.00 96.62 116 GLY A C 1
ATOM 916 O O . GLY A 1 116 ? -8.723 -4.666 12.064 1.00 96.62 116 GLY A O 1
ATOM 917 N N . LEU A 1 117 ? -7.241 -3.592 10.761 1.00 97.94 117 LEU A N 1
ATOM 918 C CA . LEU A 1 117 ? -7.792 -3.997 9.468 1.00 97.94 117 LEU A CA 1
ATOM 919 C C . LEU A 1 117 ? -7.140 -5.285 8.950 1.00 97.94 117 LEU A C 1
ATOM 921 O O . LEU A 1 117 ? -6.017 -5.644 9.324 1.00 97.94 117 LEU A O 1
ATOM 925 N N . LYS A 1 118 ? -7.845 -5.979 8.051 1.00 98.25 118 LYS A N 1
ATOM 926 C CA . LYS A 1 118 ? -7.292 -7.132 7.320 1.00 98.25 118 LYS A CA 1
ATOM 927 C C . LYS A 1 118 ? -6.245 -6.652 6.314 1.00 98.25 118 LYS A C 1
ATOM 929 O O . LYS A 1 118 ? -6.331 -5.523 5.842 1.00 98.25 118 LYS A O 1
ATOM 934 N N . ILE A 1 119 ? -5.287 -7.507 5.955 1.00 98.31 119 ILE A N 1
ATOM 935 C CA . ILE A 1 119 ? -4.258 -7.199 4.949 1.00 98.31 119 IL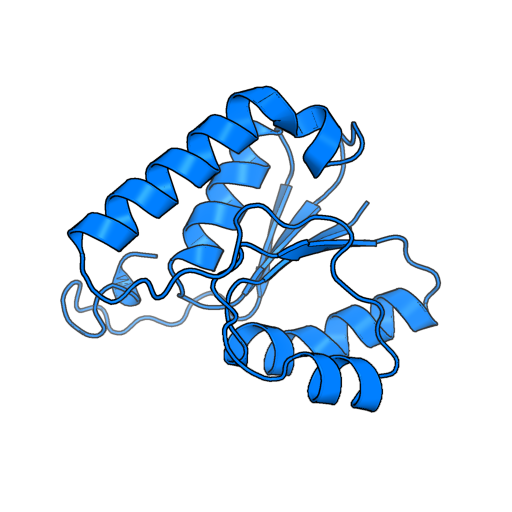E A CA 1
ATOM 936 C C . ILE A 1 119 ? -4.411 -8.152 3.765 1.00 98.31 119 ILE A C 1
ATOM 938 O O . ILE A 1 119 ? -4.530 -9.360 3.966 1.00 98.31 119 ILE A O 1
ATOM 942 N N . GLY A 1 120 ? -4.395 -7.613 2.549 1.00 98.06 120 GLY A N 1
ATOM 943 C CA . GLY A 1 120 ? -4.252 -8.370 1.310 1.00 98.06 120 GLY A CA 1
ATOM 944 C C . GLY A 1 120 ? -2.946 -7.993 0.618 1.00 98.06 120 GLY A C 1
ATOM 945 O O . GLY A 1 120 ? -2.659 -6.813 0.427 1.00 98.06 120 GLY A O 1
ATOM 946 N N . HIS A 1 121 ? -2.147 -8.994 0.256 1.00 98.19 121 HIS A N 1
ATOM 947 C CA . HIS A 1 121 ? -0.838 -8.796 -0.364 1.00 98.19 121 HIS A CA 1
ATOM 948 C C . HIS A 1 121 ? -0.868 -9.272 -1.815 1.00 98.19 121 HIS A C 1
ATOM 950 O O . HIS A 1 121 ? -0.916 -10.472 -2.095 1.00 98.19 121 HIS A O 1
ATOM 956 N N . VAL A 1 122 ? -0.877 -8.307 -2.729 1.00 97.81 122 VAL A N 1
ATOM 957 C CA . VAL A 1 122 ? -0.800 -8.532 -4.173 1.00 97.81 122 VAL A CA 1
ATOM 958 C C . VAL A 1 122 ? 0.652 -8.825 -4.547 1.00 97.81 122 VAL A C 1
ATOM 960 O O . VAL A 1 122 ? 1.551 -8.147 -4.052 1.00 97.81 122 VAL A O 1
ATOM 963 N N . GLU A 1 123 ? 0.870 -9.813 -5.420 1.00 95.75 123 GLU A N 1
ATOM 964 C CA . GLU A 1 123 ? 2.210 -10.318 -5.777 1.00 95.75 123 GLU A CA 1
ATOM 965 C C . GLU A 1 123 ? 2.951 -10.925 -4.565 1.00 95.75 123 GLU A C 1
ATOM 967 O O . GLU A 1 123 ? 4.124 -10.659 -4.322 1.00 95.75 123 GLU A O 1
ATOM 972 N N . SER A 1 124 ? 2.247 -11.732 -3.763 1.00 93.38 124 SER A N 1
ATOM 973 C CA . SER A 1 124 ? 2.823 -12.401 -2.591 1.00 93.38 124 SER A CA 1
ATOM 974 C C . SER A 1 124 ? 3.543 -13.710 -2.940 1.00 93.38 124 SER A C 1
ATOM 976 O O . SER A 1 124 ? 3.181 -14.414 -3.882 1.00 93.38 124 SER A O 1
ATOM 978 N N . GLY A 1 125 ? 4.546 -14.061 -2.127 1.00 91.44 125 GLY A N 1
ATOM 979 C CA . GLY A 1 125 ? 5.169 -15.391 -2.115 1.00 91.44 125 GLY A CA 1
ATOM 980 C C . GLY A 1 125 ? 6.469 -15.553 -2.910 1.00 91.44 125 GLY A C 1
ATOM 981 O O . GLY A 1 125 ? 7.038 -16.641 -2.877 1.00 91.44 125 GLY A O 1
ATOM 982 N N . LEU A 1 126 ? 6.970 -14.512 -3.584 1.00 91.69 126 LEU A N 1
ATOM 983 C CA . LEU A 1 126 ? 8.279 -14.557 -4.252 1.00 91.69 126 LEU A CA 1
ATOM 984 C C . LEU A 1 126 ? 9.409 -14.552 -3.213 1.00 91.69 126 LEU A C 1
ATOM 986 O O . LEU A 1 126 ? 9.338 -13.796 -2.249 1.00 91.69 126 LEU A O 1
ATOM 990 N N . ARG A 1 127 ? 10.433 -15.396 -3.391 1.00 90.00 127 ARG A N 1
ATOM 991 C CA . ARG A 1 127 ? 11.581 -15.516 -2.475 1.00 90.00 127 ARG A CA 1
ATOM 992 C C . ARG A 1 127 ? 12.868 -15.805 -3.237 1.00 90.00 127 ARG A C 1
ATOM 994 O O . ARG A 1 127 ? 12.862 -16.659 -4.125 1.00 90.00 127 ARG A O 1
ATOM 1001 N N . SER A 1 128 ? 13.955 -15.137 -2.860 1.00 90.25 128 SER A N 1
ATOM 1002 C CA . SER A 1 128 ? 15.322 -15.524 -3.231 1.00 90.25 128 SER A CA 1
ATOM 1003 C C . SER A 1 128 ? 15.932 -16.508 -2.229 1.00 90.25 128 SER A C 1
ATOM 1005 O O . SER A 1 128 ? 16.841 -17.255 -2.588 1.00 90.25 128 SER A O 1
ATOM 1007 N N . PHE A 1 129 ? 15.414 -16.529 -0.993 1.00 90.25 129 PHE A N 1
ATOM 1008 C CA . PHE A 1 129 ? 15.983 -17.211 0.171 1.00 90.25 129 PHE A CA 1
ATOM 1009 C C . PHE A 1 129 ? 17.363 -16.681 0.606 1.00 90.25 129 PHE A C 1
ATOM 1011 O O . PHE A 1 129 ? 18.045 -17.333 1.400 1.00 90.25 129 PHE A O 1
ATOM 1018 N N . ASP A 1 130 ? 17.745 -15.485 0.148 1.00 90.75 130 ASP A N 1
ATOM 1019 C CA . ASP A 1 130 ? 18.930 -14.750 0.595 1.00 90.75 130 ASP A CA 1
ATOM 1020 C C . ASP A 1 130 ? 18.528 -13.385 1.167 1.00 90.75 130 ASP A C 1
ATOM 1022 O O . ASP A 1 130 ? 18.173 -12.458 0.440 1.00 90.75 130 ASP A O 1
ATOM 1026 N N . LEU A 1 131 ? 18.633 -13.254 2.493 1.00 86.69 131 LEU A N 1
ATOM 1027 C CA . LEU A 1 131 ? 18.225 -12.061 3.244 1.00 86.69 131 LEU A CA 1
ATOM 1028 C C . LEU A 1 131 ? 18.924 -10.769 2.797 1.00 86.69 131 LEU A C 1
ATOM 1030 O O . LEU A 1 131 ? 18.431 -9.680 3.093 1.00 86.69 131 LEU A O 1
ATOM 1034 N N . PHE A 1 132 ? 20.081 -10.871 2.141 1.00 88.81 132 PHE A N 1
ATOM 1035 C CA . PHE A 1 132 ? 20.855 -9.719 1.691 1.00 88.81 132 PHE A CA 1
ATOM 1036 C C . PHE A 1 132 ? 20.778 -9.504 0.178 1.00 88.81 132 PHE A C 1
ATOM 1038 O O . PHE A 1 132 ? 21.355 -8.535 -0.322 1.00 88.81 132 PHE A O 1
ATOM 1045 N N . GLN A 1 133 ? 20.065 -10.364 -0.555 1.00 84.06 133 GLN A N 1
ATOM 1046 C CA . GLN A 1 133 ? 19.951 -10.258 -2.000 1.00 84.06 133 GLN A CA 1
ATOM 1047 C C . GLN A 1 133 ? 18.611 -10.812 -2.520 1.00 84.06 133 GLN A C 1
ATOM 1049 O O . GLN A 1 133 ? 18.429 -12.029 -2.561 1.00 84.06 133 GLN A O 1
ATOM 1054 N N . PRO A 1 134 ? 17.706 -9.968 -3.046 1.00 82.50 134 PRO A N 1
ATOM 1055 C CA . PRO A 1 134 ? 17.742 -8.499 -3.076 1.00 82.50 134 PRO A CA 1
ATOM 1056 C C . PRO A 1 134 ? 17.476 -7.867 -1.693 1.00 82.50 134 PRO A C 1
ATOM 1058 O O . PRO A 1 134 ? 16.681 -8.379 -0.908 1.00 82.50 134 PRO A O 1
ATOM 1061 N N . PHE A 1 135 ? 18.151 -6.751 -1.388 1.00 79.75 135 PHE A N 1
ATOM 1062 C CA . PHE A 1 135 ? 17.994 -6.025 -0.122 1.00 79.75 135 PHE A CA 1
ATOM 1063 C C . PHE A 1 135 ? 17.451 -4.605 -0.353 1.00 79.75 135 PHE A C 1
ATOM 1065 O O . PHE A 1 135 ? 18.095 -3.833 -1.074 1.00 79.75 135 PHE A O 1
ATOM 1072 N N . PRO A 1 136 ? 16.372 -4.194 0.345 1.00 79.56 136 PRO A N 1
ATOM 1073 C CA . PRO A 1 136 ? 15.693 -4.877 1.456 1.00 79.56 136 PRO A CA 1
ATOM 1074 C C . PRO A 1 136 ? 14.503 -5.770 1.046 1.00 79.56 136 PRO A C 1
ATOM 1076 O O . PRO A 1 136 ? 13.716 -6.145 1.905 1.00 79.56 136 PRO A O 1
ATOM 1079 N N . GLU A 1 137 ? 14.321 -6.084 -0.231 1.00 79.50 137 GLU A N 1
ATOM 1080 C CA . GLU A 1 137 ? 13.112 -6.742 -0.745 1.00 79.50 137 GLU A CA 1
ATOM 1081 C C . GLU A 1 137 ? 12.876 -8.161 -0.192 1.00 79.50 137 GLU A C 1
ATOM 1083 O O . GLU A 1 137 ? 11.732 -8.576 -0.041 1.00 79.50 137 GLU A O 1
ATOM 1088 N N . GLU A 1 138 ? 13.922 -8.911 0.170 1.00 82.50 138 GLU A N 1
ATOM 1089 C CA . GLU A 1 138 ? 13.729 -10.239 0.778 1.00 82.50 138 GLU A CA 1
ATOM 1090 C C . GLU A 1 138 ? 13.197 -10.160 2.229 1.00 82.50 138 GLU A C 1
ATOM 1092 O O . GLU A 1 138 ? 12.618 -11.123 2.736 1.00 82.50 138 GLU A O 1
ATOM 1097 N N . ILE A 1 139 ? 13.371 -9.023 2.920 1.00 82.12 139 ILE A N 1
ATOM 1098 C CA . ILE A 1 139 ? 12.960 -8.843 4.328 1.00 82.12 139 ILE A CA 1
ATOM 1099 C C . ILE A 1 139 ? 11.613 -8.119 4.502 1.00 82.12 139 ILE A C 1
ATOM 1101 O O . ILE A 1 139 ? 11.188 -7.906 5.643 1.00 82.12 139 ILE A O 1
ATOM 1105 N N . THR A 1 140 ? 10.958 -7.716 3.412 1.00 72.12 140 THR A N 1
ATOM 1106 C CA . THR A 1 140 ? 9.690 -6.961 3.395 1.00 72.12 140 THR A CA 1
ATOM 1107 C C . THR A 1 140 ? 8.461 -7.841 3.169 1.00 72.12 140 THR A C 1
ATOM 1109 O O . THR A 1 140 ? 7.404 -7.445 3.717 1.00 72.12 140 THR A O 1
#

Secondary structure (DS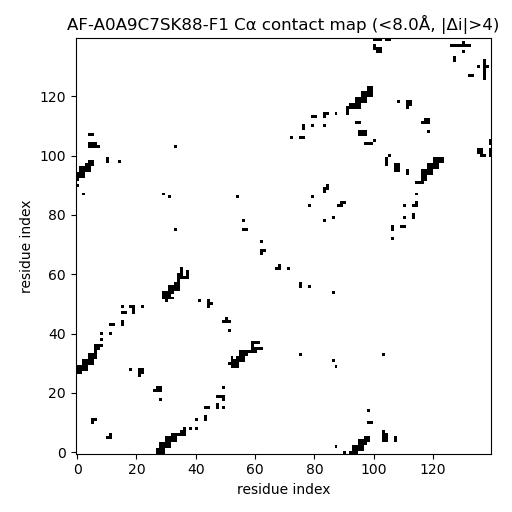SP, 8-state):
-EEEEE-SHHHHHHHHHHHHHHHHTT--EEEEE-S---S-HHHHHHHHTPPPPSEESS------SHHHHHHHHHHHHHHHHHHHHHHTTT-SS-EEEEETTSHHHHHHHHHHHHHT-EEEEET-----S-TTSSTTGGG-

pLDDT: mean 90.55, std 9.34, range [54.25, 98.5]

Sequence (140 aa):
MIHVVIGTKAQLIKMAPILYYLQQGNIPYNYISTGQHKEKIDDILANFGLHQPDYALCEADDITSIQKMMMWSVKIIWRTIRKKKEIFCGDKEGIVLVHGDTLSTLLGAIMGRIAGLKIGHVESGLRSFDLFQPFPEEIT

Foldseek 3Di:
DEEEFDEDLVQCLVCLVVQLVCVVVVNDYAYEYLQCDPDPSVVVCVVSVHDDGPYYQDHHDHPPDPVSVVVSLVSSLVCLLVQVCVRVVNDQEYEYEAEAQDPSRVSSVSSCVSSNYHYDYHPPDDAPVDCVVVPPRRVD

Mean predicted aligned error: 4.24 Å